Protein AF-A0A1A8QC01-F1 (afdb_monomer)

Structure (mmCIF, N/CA/C/O backbone):
data_AF-A0A1A8QC01-F1
#
_entry.id   AF-A0A1A8QC01-F1
#
loop_
_atom_site.group_PDB
_atom_site.id
_atom_site.type_symbol
_atom_site.label_atom_id
_atom_site.label_alt_id
_atom_site.label_comp_id
_atom_site.label_asym_id
_atom_site.label_entity_id
_atom_site.label_seq_id
_atom_site.pdbx_PDB_ins_code
_atom_site.Cartn_x
_atom_site.Cartn_y
_atom_site.Cartn_z
_atom_site.occupancy
_atom_site.B_iso_or_equiv
_atom_site.auth_seq_id
_atom_site.auth_comp_id
_atom_site.auth_asym_id
_atom_site.auth_atom_id
_atom_site.pdbx_PDB_model_num
ATOM 1 N N . MET A 1 1 ? -15.550 -7.691 -22.180 1.00 50.41 1 MET A N 1
ATOM 2 C CA . MET A 1 1 ? -15.400 -8.231 -20.810 1.00 50.41 1 MET A CA 1
ATOM 3 C C . MET A 1 1 ? -16.775 -8.702 -20.367 1.00 50.41 1 MET A C 1
ATOM 5 O O . MET A 1 1 ? -17.706 -7.920 -20.499 1.00 50.41 1 MET A O 1
ATOM 9 N N . LYS A 1 2 ? -16.949 -9.965 -19.958 1.00 42.38 2 LYS A N 1
ATOM 10 C CA . LYS A 1 2 ? -18.218 -10.386 -19.339 1.00 42.38 2 LYS A CA 1
ATOM 11 C C . LYS A 1 2 ? -18.297 -9.739 -17.945 1.00 42.38 2 LYS A C 1
ATOM 13 O O . LYS A 1 2 ? -17.282 -9.674 -17.258 1.00 42.38 2 LYS A O 1
ATOM 18 N N . ASN A 1 3 ? -19.469 -9.199 -17.619 1.00 50.97 3 ASN A N 1
ATOM 19 C CA . ASN A 1 3 ? -19.889 -8.525 -16.383 1.00 50.97 3 ASN A CA 1
ATOM 20 C C . ASN A 1 3 ? -18.970 -8.737 -15.161 1.00 50.97 3 ASN A C 1
ATOM 22 O O . ASN A 1 3 ? -19.016 -9.790 -14.537 1.00 50.97 3 ASN A O 1
ATOM 26 N N . GLY A 1 4 ? -18.173 -7.721 -14.807 1.00 65.19 4 GLY A N 1
ATOM 27 C CA . GLY A 1 4 ? -17.413 -7.682 -13.548 1.00 65.19 4 GLY A CA 1
ATOM 28 C C . GLY A 1 4 ? -15.990 -8.254 -13.572 1.00 65.19 4 GLY A C 1
ATOM 29 O O . GLY A 1 4 ? -15.314 -8.170 -12.554 1.00 65.19 4 GLY A O 1
ATOM 30 N N . GLY A 1 5 ? -15.508 -8.795 -14.696 1.00 67.12 5 GLY A N 1
ATOM 31 C CA . GLY A 1 5 ? -14.135 -9.315 -14.781 1.00 67.12 5 GLY A CA 1
ATOM 32 C C . GLY A 1 5 ? -13.069 -8.224 -14.624 1.00 67.12 5 GLY A C 1
ATOM 33 O O . GLY A 1 5 ? -13.161 -7.169 -15.262 1.00 67.12 5 GLY A O 1
ATOM 34 N N . LEU A 1 6 ? -12.049 -8.484 -13.806 1.00 84.25 6 LEU A N 1
ATOM 35 C CA . LEU A 1 6 ? -10.915 -7.585 -13.614 1.00 84.25 6 LEU A CA 1
ATOM 36 C C . LEU A 1 6 ? -9.950 -7.710 -14.798 1.00 84.25 6 LEU A C 1
ATOM 38 O O . LEU A 1 6 ? -9.826 -8.759 -15.428 1.00 84.25 6 LEU A O 1
ATOM 42 N N . ILE A 1 7 ? -9.214 -6.637 -15.099 1.00 85.38 7 ILE A N 1
ATOM 43 C CA . ILE A 1 7 ? -8.189 -6.663 -16.159 1.00 85.38 7 ILE A CA 1
ATOM 44 C C . ILE A 1 7 ? -7.138 -7.747 -15.864 1.00 85.38 7 ILE A C 1
ATOM 46 O O . ILE A 1 7 ? -6.661 -8.408 -16.783 1.00 85.38 7 ILE A O 1
ATOM 50 N N . HIS A 1 8 ? -6.832 -7.974 -14.585 1.00 86.00 8 HIS A N 1
ATOM 51 C CA . HIS A 1 8 ? -5.888 -8.997 -14.139 1.00 86.00 8 HIS A CA 1
ATOM 52 C C . HIS A 1 8 ? -6.304 -10.422 -14.530 1.00 86.00 8 HIS A C 1
ATOM 54 O O . HIS A 1 8 ? -5.436 -11.199 -14.915 1.00 86.00 8 HIS A O 1
ATOM 60 N N . ASP A 1 9 ? -7.603 -10.736 -14.542 1.00 89.62 9 ASP A N 1
ATOM 61 C CA . ASP A 1 9 ? -8.096 -12.064 -14.942 1.00 89.62 9 ASP A CA 1
ATOM 62 C C . ASP A 1 9 ? -7.793 -12.336 -16.419 1.00 89.62 9 ASP A C 1
ATOM 64 O O . ASP A 1 9 ? -7.431 -13.443 -16.811 1.00 89.62 9 ASP A O 1
ATOM 68 N N . LYS A 1 10 ? -7.874 -11.292 -17.253 1.00 88.19 10 LYS A N 1
ATOM 69 C CA . LYS A 1 10 ? -7.514 -11.386 -18.671 1.00 88.19 10 LYS A CA 1
ATOM 70 C C . LYS A 1 10 ? -6.013 -11.494 -18.895 1.00 88.19 10 LYS A C 1
ATOM 72 O O . LYS A 1 10 ? -5.596 -12.234 -19.780 1.00 88.19 10 LYS A O 1
ATOM 77 N N . LEU A 1 11 ? -5.206 -10.805 -18.090 1.00 89.12 11 LEU A N 1
ATOM 78 C CA . LEU A 1 11 ? -3.750 -10.965 -18.130 1.00 89.12 11 LEU A CA 1
ATOM 79 C C . LEU A 1 11 ? -3.326 -12.388 -17.743 1.00 89.12 11 LEU A C 1
ATOM 81 O O . LEU A 1 11 ? -2.362 -12.898 -18.314 1.00 89.12 11 LEU A O 1
ATOM 85 N N . LEU A 1 12 ? -4.045 -13.021 -16.811 1.00 90.44 12 LEU A N 1
ATOM 86 C CA . LEU A 1 12 ? -3.825 -14.414 -16.431 1.00 90.44 12 LEU A CA 1
ATOM 87 C C . LEU A 1 12 ? -4.192 -15.370 -17.572 1.00 90.44 12 LEU A C 1
ATOM 89 O O . LEU A 1 12 ? -3.347 -16.151 -17.994 1.00 90.44 12 LEU A O 1
ATOM 93 N N . GLU A 1 13 ? -5.394 -15.242 -18.140 1.00 91.25 13 GLU A N 1
ATOM 94 C CA . GLU A 1 13 ? -5.839 -16.053 -19.288 1.00 91.25 13 GLU A CA 1
ATOM 95 C C . GLU A 1 13 ? -4.849 -15.970 -20.466 1.00 91.25 13 GLU A C 1
ATOM 97 O O . GLU A 1 13 ? -4.534 -16.969 -21.116 1.00 91.25 13 GLU A O 1
ATOM 102 N N . TRP A 1 14 ? -4.302 -14.781 -20.733 1.00 91.69 14 TRP A N 1
ATOM 103 C CA . TRP A 1 14 ? -3.287 -14.594 -21.770 1.00 91.69 14 TRP A CA 1
ATOM 104 C C . TRP A 1 14 ? -1.923 -15.171 -21.402 1.00 91.69 14 TRP A C 1
ATOM 106 O O . TRP A 1 14 ? -1.259 -15.711 -22.283 1.00 91.69 14 TRP A O 1
ATOM 116 N N . ALA A 1 15 ? -1.516 -15.112 -20.134 1.00 92.19 15 ALA A N 1
ATOM 117 C CA . ALA A 1 15 ? -0.294 -15.773 -19.683 1.00 92.19 15 ALA A CA 1
ATOM 118 C C . ALA A 1 15 ? -0.387 -17.301 -19.846 1.00 92.19 15 ALA A C 1
ATOM 120 O O . ALA A 1 15 ? 0.575 -17.934 -20.273 1.00 92.19 15 ALA A O 1
ATOM 121 N N . GLU A 1 16 ? -1.553 -17.885 -19.564 1.00 92.19 16 GLU A N 1
ATOM 122 C CA . GLU A 1 16 ? -1.808 -19.319 -19.746 1.00 92.19 16 GLU A CA 1
ATOM 123 C C . GLU A 1 16 ? -1.859 -19.713 -21.230 1.00 92.19 16 GLU A C 1
ATOM 125 O O . GLU A 1 16 ? -1.343 -20.761 -21.612 1.00 92.19 16 GLU A O 1
ATOM 130 N N . THR A 1 17 ? -2.438 -18.861 -22.082 1.00 93.75 17 THR A N 1
ATOM 131 C CA . THR A 1 17 ? -2.622 -19.158 -23.513 1.00 93.75 17 THR A CA 1
ATOM 132 C C . THR A 1 17 ? -1.353 -18.938 -24.341 1.00 93.75 17 THR A C 1
ATOM 134 O O . THR A 1 17 ? -1.026 -19.749 -25.206 1.00 93.75 17 THR A O 1
ATOM 137 N N . TYR A 1 18 ? -0.650 -17.824 -24.120 1.00 92.19 18 TYR A N 1
ATOM 138 C CA . TYR A 1 18 ? 0.490 -17.396 -24.944 1.00 92.19 18 TYR A CA 1
ATOM 139 C C . TYR A 1 18 ? 1.849 -17.707 -24.308 1.00 92.19 18 TYR A C 1
ATOM 141 O O . TYR A 1 18 ? 2.882 -17.555 -24.961 1.00 92.19 18 TYR A O 1
ATOM 149 N N . GLY A 1 19 ? 1.853 -18.168 -23.057 1.00 91.38 19 GLY A N 1
ATOM 150 C CA . GLY A 1 19 ? 3.053 -18.552 -22.332 1.00 91.38 19 GLY A CA 1
ATOM 151 C C . GLY A 1 19 ? 3.679 -17.417 -21.510 1.00 91.38 19 GLY A C 1
ATOM 152 O O . GLY A 1 19 ? 3.095 -16.344 -21.337 1.00 91.38 19 GLY A O 1
ATOM 153 N N . PRO A 1 20 ? 4.891 -17.651 -20.973 1.00 90.44 20 PRO A N 1
ATOM 154 C CA . PRO A 1 20 ? 5.467 -16.835 -19.904 1.00 90.44 20 PRO A CA 1
ATOM 155 C C . PRO A 1 20 ? 5.905 -15.430 -20.328 1.00 90.44 20 PRO A C 1
ATOM 157 O O . PRO A 1 20 ? 6.142 -14.574 -19.476 1.00 90.44 20 PRO A O 1
ATOM 160 N N . VAL A 1 21 ? 6.052 -15.188 -21.631 1.00 93.12 21 VAL A N 1
ATOM 161 C CA . VAL A 1 21 ? 6.381 -13.877 -22.186 1.00 93.12 21 VAL A CA 1
ATOM 162 C C . VAL A 1 21 ? 5.472 -13.632 -23.374 1.00 93.12 21 VAL A C 1
ATOM 164 O O . VAL A 1 21 ? 5.564 -14.327 -24.384 1.00 93.12 21 VAL A O 1
ATOM 167 N N . TYR A 1 22 ? 4.618 -12.621 -23.267 1.00 93.12 22 TYR A N 1
ATOM 168 C CA . TYR A 1 22 ? 3.717 -12.244 -24.346 1.00 93.12 22 TYR A CA 1
ATOM 169 C C . TYR A 1 22 ? 3.669 -10.733 -24.536 1.00 93.12 22 TYR A C 1
ATOM 171 O O . TYR A 1 22 ? 3.932 -9.935 -23.632 1.00 93.12 22 TYR A O 1
ATOM 179 N N . ARG A 1 23 ? 3.350 -10.337 -25.766 1.00 92.50 23 ARG A N 1
ATOM 180 C CA . ARG A 1 23 ? 3.284 -8.941 -26.185 1.00 92.50 23 ARG A CA 1
ATOM 181 C C . ARG A 1 23 ? 1.840 -8.464 -26.183 1.00 92.50 23 ARG A C 1
ATOM 183 O O . ARG A 1 23 ? 0.993 -9.055 -26.846 1.00 92.50 23 ARG A O 1
ATOM 190 N N . LEU A 1 24 ? 1.593 -7.336 -25.528 1.00 91.38 24 LEU A N 1
ATOM 191 C CA . LEU A 1 24 ? 0.339 -6.598 -25.601 1.00 91.38 24 LEU A CA 1
ATOM 192 C C . LEU A 1 24 ? 0.547 -5.289 -26.350 1.00 91.38 24 LEU A C 1
ATOM 194 O O . LEU A 1 24 ? 1.427 -4.500 -26.016 1.00 91.38 24 LEU A O 1
ATOM 198 N N . ASN A 1 25 ? -0.294 -5.036 -27.348 1.00 90.19 25 ASN A N 1
ATOM 199 C CA . ASN A 1 25 ? -0.355 -3.742 -28.013 1.00 90.19 25 ASN A CA 1
ATOM 200 C C . ASN A 1 25 ? -1.574 -2.996 -27.475 1.00 90.19 25 ASN A C 1
ATOM 202 O O . ASN A 1 25 ? -2.708 -3.434 -27.669 1.00 90.19 25 ASN A O 1
ATOM 206 N N . VAL A 1 26 ? -1.338 -1.881 -26.790 1.00 85.56 26 VAL A N 1
ATOM 207 C CA . VAL A 1 26 ? -2.392 -1.016 -26.258 1.00 85.56 26 VAL A CA 1
ATOM 208 C C . VAL A 1 26 ? -2.202 0.369 -26.863 1.00 85.56 26 VAL A C 1
ATOM 210 O O . VAL A 1 26 ? -1.272 1.090 -26.503 1.00 85.56 26 VAL A O 1
ATOM 213 N N . LEU A 1 27 ? -3.097 0.742 -27.782 1.00 84.44 27 LEU A N 1
ATOM 214 C CA . LEU A 1 27 ? -2.989 1.968 -28.583 1.00 84.44 27 LEU A CA 1
ATOM 215 C C . LEU A 1 27 ? -1.612 2.051 -29.273 1.00 84.44 27 LEU A C 1
ATOM 217 O O . LEU A 1 27 ? -1.240 1.138 -30.006 1.00 84.44 27 LEU A O 1
ATOM 221 N N . HIS A 1 28 ? -0.857 3.126 -29.043 1.00 87.81 28 HIS A N 1
ATOM 222 C CA . HIS A 1 28 ? 0.486 3.348 -29.583 1.00 87.81 28 HIS A CA 1
ATOM 223 C C . HIS A 1 28 ? 1.616 2.827 -28.684 1.00 87.81 28 HIS A C 1
ATOM 225 O O . HIS A 1 28 ? 2.783 3.096 -28.963 1.00 87.81 28 HIS A O 1
ATOM 231 N N . TYR A 1 29 ? 1.294 2.081 -27.623 1.00 85.75 29 TYR A N 1
ATOM 232 C CA . TYR A 1 29 ? 2.274 1.484 -26.718 1.00 85.75 29 TYR A CA 1
ATOM 233 C C . TYR A 1 29 ? 2.309 -0.035 -26.835 1.00 85.75 29 TYR A C 1
ATOM 235 O O . TYR A 1 29 ? 1.294 -0.706 -27.035 1.00 85.75 29 TYR A O 1
ATOM 243 N N . VAL A 1 30 ? 3.510 -0.574 -26.657 1.00 90.56 30 VAL A N 1
ATOM 244 C CA . VAL A 1 30 ? 3.768 -2.009 -26.611 1.00 90.56 30 VAL A CA 1
ATOM 245 C C . VAL A 1 30 ? 4.217 -2.361 -25.203 1.00 90.56 30 VAL A C 1
ATOM 247 O O . VAL A 1 30 ? 5.199 -1.813 -24.712 1.00 90.56 30 VAL A O 1
ATOM 250 N N . PHE A 1 31 ? 3.512 -3.295 -24.578 1.00 90.12 31 PHE A N 1
ATOM 251 C CA . PHE A 1 31 ? 3.852 -3.852 -23.279 1.00 90.12 31 PHE A CA 1
ATOM 252 C C . PHE A 1 31 ? 4.320 -5.292 -23.459 1.00 90.12 31 PHE A C 1
ATOM 254 O O . PHE A 1 31 ? 3.738 -6.058 -24.229 1.00 90.12 31 PHE A O 1
ATOM 261 N N . LEU A 1 32 ? 5.374 -5.662 -22.738 1.00 91.75 32 LEU A N 1
ATOM 262 C CA . LEU A 1 32 ? 5.796 -7.049 -22.598 1.00 91.75 32 LEU A CA 1
ATOM 263 C C . LEU A 1 32 ? 5.381 -7.521 -21.212 1.00 91.75 32 LEU A C 1
ATOM 265 O O . LEU A 1 32 ? 5.862 -7.010 -20.201 1.00 91.75 32 LEU A O 1
ATOM 269 N N . CYS A 1 33 ? 4.459 -8.472 -21.179 1.00 91.75 33 CYS A N 1
ATOM 270 C CA . CYS A 1 33 ? 4.031 -9.117 -19.953 1.00 91.75 33 CYS A CA 1
ATOM 271 C C . CYS A 1 33 ? 4.913 -10.338 -19.727 1.00 91.75 33 CYS A C 1
ATOM 273 O O . CYS A 1 33 ? 5.026 -11.198 -20.601 1.00 91.75 33 CYS A O 1
ATOM 275 N N . VAL A 1 34 ? 5.548 -10.382 -18.560 1.00 92.56 34 VAL A N 1
ATOM 276 C CA . VAL A 1 34 ? 6.503 -11.420 -18.181 1.00 92.56 34 VAL A CA 1
ATOM 277 C C . VAL A 1 34 ? 6.020 -12.061 -16.889 1.00 92.56 34 VAL A C 1
ATOM 279 O O . VAL A 1 34 ? 5.835 -11.367 -15.891 1.00 92.56 34 VAL A O 1
ATOM 282 N N . THR A 1 35 ? 5.817 -13.374 -16.913 1.00 92.19 35 THR A N 1
ATOM 283 C CA . THR A 1 35 ? 5.361 -14.168 -15.762 1.00 92.19 35 THR A CA 1
ATOM 284 C C . THR A 1 35 ? 6.367 -15.245 -15.345 1.00 92.19 35 THR A C 1
ATOM 286 O O . THR A 1 35 ? 6.095 -15.993 -14.407 1.00 92.19 35 THR A O 1
ATOM 289 N N . CYS A 1 36 ? 7.541 -15.330 -15.988 1.00 92.06 36 CYS A N 1
ATOM 290 C CA . CYS A 1 36 ? 8.586 -16.270 -15.579 1.00 92.06 36 CYS A CA 1
ATOM 291 C C . CYS A 1 36 ? 9.333 -15.801 -14.309 1.00 92.06 36 CYS A C 1
ATOM 293 O O . CYS A 1 36 ? 9.818 -14.663 -14.265 1.00 92.06 36 CYS A O 1
ATOM 295 N N . PRO A 1 37 ? 9.488 -16.674 -13.292 1.00 92.88 37 PRO A N 1
ATOM 296 C CA . PRO A 1 37 ? 10.163 -16.335 -12.037 1.00 92.88 37 PRO A CA 1
ATOM 297 C C . PRO A 1 37 ? 11.607 -15.853 -12.209 1.00 92.88 37 PRO A C 1
ATOM 299 O O . PRO A 1 37 ? 12.051 -14.962 -11.483 1.00 92.88 37 PRO A O 1
ATOM 302 N N . GLU A 1 38 ? 12.346 -16.414 -13.168 1.00 92.38 38 GLU A N 1
ATOM 303 C CA . GLU A 1 38 ? 13.746 -16.079 -13.431 1.00 92.38 38 GLU A CA 1
ATOM 304 C C . GLU A 1 38 ? 13.883 -14.624 -13.883 1.00 92.38 38 GLU A C 1
ATOM 306 O O . GLU A 1 38 ? 14.688 -13.875 -13.324 1.00 92.38 38 GLU A O 1
ATOM 311 N N . ALA A 1 39 ? 13.039 -14.195 -14.826 1.00 90.75 39 ALA A N 1
ATOM 312 C CA . ALA A 1 39 ? 13.035 -12.812 -15.289 1.00 90.75 39 ALA A CA 1
ATOM 313 C C . ALA A 1 39 ? 12.462 -11.866 -14.230 1.00 90.75 39 ALA A C 1
ATOM 315 O O . ALA A 1 39 ? 12.979 -10.766 -14.058 1.00 90.75 39 ALA A O 1
ATOM 316 N N . THR A 1 40 ? 11.436 -12.278 -13.471 1.00 92.56 40 THR A N 1
ATOM 317 C CA . THR A 1 40 ? 10.935 -11.481 -12.340 1.00 92.56 40 THR A CA 1
ATOM 318 C C . THR A 1 40 ? 12.047 -11.210 -11.326 1.00 92.56 40 THR A C 1
ATOM 320 O O . THR A 1 40 ? 12.215 -10.071 -10.888 1.00 92.56 40 THR A O 1
ATOM 323 N N . LYS A 1 41 ? 12.847 -12.227 -10.988 1.00 93.38 41 LYS A N 1
ATOM 324 C CA . LYS A 1 41 ? 13.998 -12.084 -10.093 1.00 93.38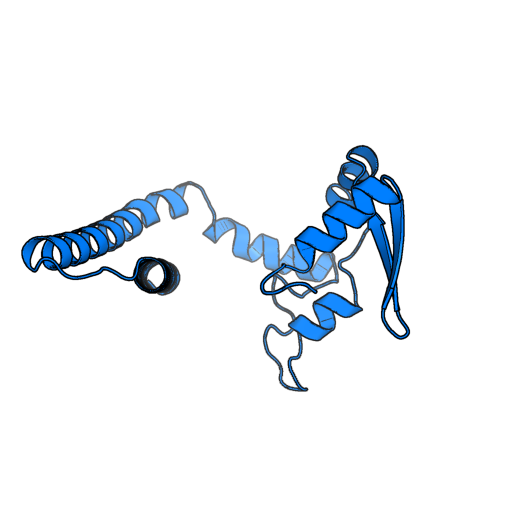 41 LYS A CA 1
ATOM 325 C C . LYS A 1 41 ? 15.047 -11.144 -10.680 1.00 93.38 41 LYS A C 1
ATOM 327 O O . LYS A 1 41 ? 15.510 -10.257 -9.971 1.00 93.38 41 LYS A O 1
ATOM 332 N N . GLU A 1 42 ? 15.423 -11.320 -11.943 1.00 92.81 42 GLU A N 1
ATOM 333 C CA . GLU A 1 42 ? 16.432 -10.476 -12.592 1.00 92.81 42 GLU A CA 1
ATOM 334 C C . GLU A 1 42 ? 16.002 -9.003 -12.652 1.00 92.81 42 GLU A C 1
ATOM 336 O O . GLU A 1 42 ? 16.782 -8.114 -12.302 1.00 92.81 42 GLU A O 1
ATOM 341 N N . ILE A 1 43 ? 14.747 -8.748 -13.030 1.00 91.69 43 ILE A N 1
ATOM 342 C CA . ILE A 1 43 ? 14.218 -7.397 -13.220 1.00 91.69 43 ILE A CA 1
ATOM 343 C C . ILE A 1 43 ? 13.984 -6.695 -11.878 1.00 91.69 43 ILE A C 1
ATOM 345 O O . ILE A 1 43 ? 14.405 -5.553 -11.714 1.00 91.69 43 ILE A O 1
ATOM 349 N N . LEU A 1 44 ? 13.337 -7.351 -10.906 1.00 92.12 44 LEU A N 1
ATOM 350 C CA . LEU A 1 44 ? 12.947 -6.703 -9.646 1.00 92.12 44 LEU A CA 1
ATOM 351 C C . LEU A 1 44 ? 14.084 -6.604 -8.622 1.00 92.12 44 LEU A C 1
ATOM 353 O O . LEU A 1 44 ? 14.074 -5.693 -7.797 1.00 92.12 44 LEU A O 1
ATOM 357 N N . MET A 1 45 ? 15.061 -7.518 -8.652 1.00 91.62 45 MET A N 1
ATOM 358 C CA . MET A 1 45 ? 16.187 -7.494 -7.705 1.00 91.62 45 MET A CA 1
ATOM 359 C C . MET A 1 45 ? 17.343 -6.605 -8.172 1.00 91.62 45 MET A C 1
ATOM 361 O O . MET A 1 45 ? 18.264 -6.341 -7.398 1.00 91.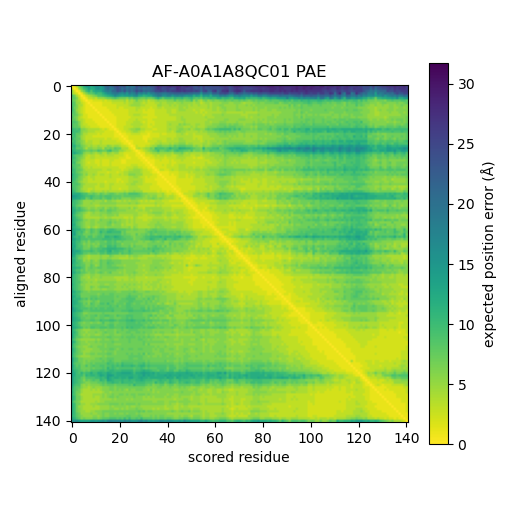62 45 MET A O 1
ATOM 365 N N . SER A 1 46 ? 17.328 -6.151 -9.428 1.00 88.56 46 SER A N 1
ATOM 366 C CA . SER A 1 46 ? 18.369 -5.291 -9.981 1.00 88.56 46 SER A CA 1
ATOM 367 C C . SER A 1 46 ? 17.942 -3.826 -9.988 1.00 88.56 46 SER A C 1
ATOM 369 O O . SER A 1 46 ? 16.876 -3.477 -10.481 1.00 88.56 46 SER A O 1
ATOM 371 N N . SER A 1 47 ? 18.822 -2.927 -9.540 1.00 83.19 47 SER A N 1
ATOM 372 C CA . SER A 1 47 ? 18.618 -1.474 -9.665 1.00 83.19 47 SER A CA 1
ATOM 373 C C . SER A 1 47 ? 18.792 -0.949 -11.096 1.00 83.19 47 SER A C 1
ATOM 375 O O . SER A 1 47 ? 18.567 0.234 -11.345 1.00 83.19 47 SER A O 1
ATOM 377 N N . LYS A 1 48 ? 19.198 -1.813 -12.038 1.00 87.88 48 LYS A N 1
ATOM 378 C CA . LYS A 1 48 ? 19.428 -1.460 -13.446 1.00 87.88 48 LYS A CA 1
ATOM 379 C C . LYS A 1 48 ? 18.144 -1.098 -14.187 1.00 87.88 48 LYS A C 1
ATOM 381 O O . LYS A 1 48 ? 18.206 -0.318 -15.133 1.00 87.88 48 LYS A O 1
ATOM 386 N N . TYR A 1 49 ? 17.008 -1.663 -13.782 1.00 88.62 49 TYR A N 1
ATOM 387 C CA . TYR A 1 49 ? 15.731 -1.469 -14.461 1.00 88.62 49 TYR A CA 1
ATOM 388 C C . TYR A 1 49 ? 14.916 -0.391 -13.738 1.00 88.62 49 TYR A C 1
ATOM 390 O O . TYR A 1 49 ? 14.416 -0.631 -12.636 1.00 88.62 49 TYR A O 1
ATOM 398 N N . PRO A 1 50 ? 14.786 0.819 -14.312 1.00 88.81 50 PRO A N 1
ATOM 399 C CA . PRO A 1 50 ? 13.975 1.859 -13.709 1.00 88.81 50 PRO A CA 1
ATOM 400 C C . PRO A 1 50 ? 12.488 1.544 -13.867 1.00 88.81 50 PRO A C 1
ATOM 402 O O . PRO A 1 50 ? 12.058 0.781 -14.732 1.00 88.81 50 PRO A O 1
ATOM 405 N N . LYS A 1 51 ? 11.686 2.224 -13.054 1.00 89.88 51 LYS A N 1
ATOM 406 C CA . LYS A 1 51 ? 10.231 2.251 -13.195 1.00 89.88 51 LYS A CA 1
ATOM 407 C C . LYS A 1 51 ? 9.820 2.760 -14.579 1.00 89.88 51 LYS A C 1
ATOM 409 O O . LYS A 1 51 ? 10.441 3.684 -15.120 1.00 89.88 51 LYS A O 1
ATOM 414 N N . ASP A 1 52 ? 8.751 2.182 -15.116 1.00 88.56 52 ASP A N 1
ATOM 415 C CA . ASP A 1 52 ? 8.209 2.551 -16.423 1.00 88.56 52 ASP A CA 1
ATOM 416 C C . ASP A 1 52 ? 7.795 4.031 -16.485 1.00 88.56 52 ASP A C 1
ATOM 418 O O . ASP A 1 52 ? 7.296 4.603 -15.517 1.00 88.56 52 ASP A O 1
ATOM 422 N N . GLU A 1 53 ? 8.013 4.670 -17.629 1.00 86.31 53 GLU A N 1
ATOM 423 C CA . GLU A 1 53 ? 7.669 6.080 -17.810 1.00 86.31 53 GLU A CA 1
ATOM 424 C C . GLU A 1 53 ? 6.170 6.298 -17.912 1.00 86.31 53 GLU A C 1
ATOM 426 O O . GLU A 1 53 ? 5.608 7.179 -17.265 1.00 86.31 53 GLU A O 1
ATOM 431 N N . PHE A 1 54 ? 5.515 5.487 -18.731 1.00 85.88 54 PHE A N 1
ATOM 432 C CA . PHE A 1 54 ? 4.127 5.687 -19.092 1.00 85.88 54 PHE A CA 1
ATOM 433 C C . PHE A 1 54 ? 3.205 5.532 -17.880 1.00 85.88 54 PHE A C 1
ATOM 435 O O . PHE A 1 54 ? 2.316 6.360 -17.663 1.00 85.88 54 PHE A O 1
ATOM 442 N N . VAL A 1 55 ? 3.438 4.504 -17.063 1.00 85.88 55 VAL A N 1
ATOM 443 C CA . VAL A 1 55 ? 2.650 4.241 -15.855 1.00 85.88 55 VAL A CA 1
ATOM 444 C C . VAL A 1 55 ? 2.899 5.314 -14.796 1.00 85.88 55 VAL A C 1
ATOM 446 O O . VAL A 1 55 ? 1.950 5.887 -14.258 1.00 85.88 55 VAL A O 1
ATOM 449 N N . TYR A 1 56 ? 4.160 5.631 -14.501 1.00 87.81 56 TYR A N 1
ATOM 450 C CA . TYR A 1 56 ? 4.480 6.513 -13.378 1.00 87.81 56 TYR A CA 1
ATOM 451 C C . TYR A 1 56 ? 4.291 8.001 -13.688 1.00 87.81 56 TYR A C 1
ATOM 453 O O . TYR A 1 56 ? 3.946 8.746 -12.772 1.00 87.81 56 TYR A O 1
ATOM 461 N N . THR A 1 57 ? 4.385 8.433 -14.951 1.00 86.12 57 THR A N 1
ATOM 462 C CA . THR A 1 57 ? 4.000 9.799 -15.347 1.00 86.12 57 THR A CA 1
ATOM 463 C C . THR A 1 57 ? 2.501 10.032 -15.142 1.00 86.12 57 THR A C 1
ATOM 465 O O . THR A 1 57 ? 2.109 11.074 -14.622 1.00 86.12 57 THR A O 1
ATOM 468 N N . ARG A 1 58 ? 1.647 9.042 -15.445 1.00 86.31 58 ARG A N 1
ATOM 469 C CA . ARG A 1 58 ? 0.195 9.126 -15.182 1.00 86.31 58 ARG A CA 1
ATOM 470 C C . ARG A 1 58 ? -0.145 9.170 -13.691 1.00 86.31 58 ARG A C 1
ATOM 472 O O . ARG A 1 58 ? -1.147 9.764 -13.309 1.00 86.31 58 ARG A O 1
ATOM 479 N N . LEU A 1 59 ? 0.672 8.538 -12.848 1.00 86.75 59 LEU A N 1
ATOM 480 C CA . LEU A 1 59 ? 0.536 8.638 -11.392 1.00 86.75 59 LEU A CA 1
ATOM 481 C C . LEU A 1 59 ? 1.055 9.987 -10.871 1.00 86.75 59 LEU A C 1
ATOM 483 O O . LEU A 1 59 ? 0.500 10.555 -9.932 1.00 86.75 59 LEU A O 1
ATOM 487 N N . GLN A 1 60 ? 2.112 10.524 -11.477 1.00 87.81 60 GLN A N 1
ATOM 488 C CA . GLN A 1 60 ? 2.680 11.817 -11.109 1.00 87.81 60 GLN A CA 1
ATOM 489 C C . GLN A 1 60 ? 1.691 12.965 -11.358 1.00 87.81 60 GLN A C 1
ATOM 491 O O . GLN A 1 60 ? 1.508 13.814 -10.473 1.00 87.81 60 GLN A O 1
ATOM 496 N N . THR A 1 61 ? 1.061 12.985 -12.535 1.00 87.69 61 THR A N 1
ATOM 497 C CA . THR A 1 61 ? 0.058 13.978 -12.928 1.00 87.69 61 THR A CA 1
ATOM 498 C C . THR A 1 61 ? -1.236 13.311 -13.383 1.00 87.69 61 THR A C 1
ATOM 500 O O . THR A 1 61 ? -1.279 12.590 -14.378 1.00 87.69 61 THR A O 1
ATOM 503 N N . LEU A 1 62 ? -2.327 13.610 -12.679 1.00 87.00 62 LEU A N 1
ATOM 504 C CA . LEU A 1 62 ? -3.664 13.164 -13.050 1.00 87.00 62 LEU A CA 1
ATOM 505 C C . LEU A 1 62 ? -4.400 14.334 -13.713 1.00 87.00 62 LEU A C 1
ATOM 507 O O . LEU A 1 62 ? -4.544 15.395 -13.111 1.00 87.00 62 LEU A O 1
ATOM 511 N N . PHE A 1 63 ? -4.830 14.165 -14.966 1.00 85.81 63 PHE A N 1
ATOM 512 C CA . PHE A 1 63 ? -5.532 15.202 -15.747 1.00 85.81 63 PHE A CA 1
ATOM 513 C C . PHE A 1 63 ? -4.804 16.563 -15.795 1.00 85.81 63 PHE A C 1
ATOM 515 O O . PHE A 1 63 ? -5.423 17.621 -15.728 1.00 85.81 63 PHE A O 1
ATOM 522 N N . GLY A 1 64 ? -3.470 16.539 -15.884 1.00 83.62 64 GLY A N 1
ATOM 523 C CA . GLY A 1 64 ? -2.640 17.750 -15.924 1.00 83.62 64 GLY A CA 1
ATOM 524 C C . GLY A 1 64 ? -2.409 18.417 -14.564 1.00 83.62 64 GLY A C 1
ATOM 525 O O . GLY A 1 64 ? -1.625 19.358 -14.483 1.00 83.62 64 GLY A O 1
ATOM 526 N N . GLN A 1 65 ? -3.023 17.913 -13.491 1.00 88.31 65 GLN A N 1
ATOM 527 C CA . GLN A 1 65 ? -2.792 18.371 -12.124 1.00 88.31 65 GLN A CA 1
ATOM 528 C C . GLN A 1 65 ? -1.796 17.461 -11.409 1.00 88.31 65 GLN A C 1
ATOM 530 O O . GLN A 1 65 ? -1.791 16.240 -11.585 1.00 88.31 65 GLN A O 1
ATOM 535 N N . ARG A 1 66 ? -0.929 18.055 -10.588 1.00 89.50 66 ARG A N 1
ATOM 536 C CA . ARG A 1 66 ? 0.050 17.307 -9.796 1.00 89.50 66 ARG A CA 1
ATOM 537 C C . ARG A 1 66 ? -0.670 16.539 -8.686 1.00 89.50 66 ARG A C 1
ATOM 539 O O . ARG A 1 66 ? -1.247 17.161 -7.802 1.00 89.50 66 ARG A O 1
ATOM 546 N N . LEU A 1 67 ? -0.572 15.209 -8.718 1.00 89.62 67 LEU A N 1
ATOM 547 C CA . LEU A 1 67 ? -1.098 14.328 -7.673 1.00 89.62 67 LEU A CA 1
ATOM 548 C C . LEU A 1 67 ? 0.044 13.880 -6.752 1.00 89.62 67 LEU A C 1
ATOM 550 O O . LEU A 1 67 ? 0.333 14.534 -5.754 1.00 89.62 67 LEU A O 1
ATOM 554 N N . PHE A 1 68 ? 0.767 12.820 -7.125 1.00 87.44 68 PHE A N 1
ATOM 555 C CA . PHE A 1 68 ? 1.892 12.312 -6.334 1.00 87.44 68 PHE A CA 1
ATOM 556 C C . PHE A 1 68 ? 3.210 13.062 -6.593 1.00 87.44 68 PHE A C 1
ATOM 558 O O . PHE A 1 68 ? 4.127 12.998 -5.774 1.00 87.44 68 PHE A O 1
ATOM 565 N N . GLY A 1 69 ? 3.327 13.805 -7.703 1.00 89.56 69 GLY A N 1
ATOM 566 C CA . GLY A 1 69 ? 4.545 14.561 -8.024 1.00 89.56 69 GLY A CA 1
ATOM 567 C C . GLY A 1 69 ? 5.799 13.678 -8.067 1.00 89.56 69 GLY A C 1
ATOM 568 O O . GLY A 1 69 ? 5.721 12.521 -8.463 1.00 89.56 69 GLY A O 1
ATOM 569 N N . ASN A 1 70 ? 6.942 14.203 -7.617 1.00 86.75 70 ASN A N 1
ATOM 570 C CA . ASN A 1 70 ? 8.186 13.436 -7.438 1.00 86.75 70 ASN A CA 1
ATOM 571 C C . ASN A 1 70 ? 8.269 12.840 -6.020 1.00 86.75 70 ASN A C 1
ATOM 573 O O . ASN A 1 70 ? 9.161 13.178 -5.239 1.00 86.75 70 ASN A O 1
ATOM 577 N N . GLY A 1 71 ? 7.284 12.017 -5.658 1.00 87.81 71 GLY A N 1
ATOM 578 C CA . GLY A 1 71 ? 7.236 11.320 -4.374 1.00 87.81 71 GLY A CA 1
ATOM 579 C C . GLY A 1 71 ? 8.014 10.003 -4.382 1.00 87.81 71 GLY A C 1
ATOM 580 O O . GLY A 1 71 ? 8.530 9.565 -5.413 1.00 87.81 71 GLY A O 1
ATOM 581 N N . LEU A 1 72 ? 8.035 9.316 -3.238 1.00 90.31 72 LEU A N 1
ATOM 582 C CA . LEU A 1 72 ? 8.757 8.047 -3.075 1.00 90.31 72 LEU A CA 1
ATOM 583 C C . LEU A 1 72 ? 8.253 6.944 -4.030 1.00 90.31 72 LEU A C 1
ATOM 585 O O . LEU A 1 72 ? 9.020 6.089 -4.478 1.00 90.31 72 LEU A O 1
ATOM 589 N N . VAL A 1 73 ? 6.960 6.963 -4.369 1.00 89.94 73 VAL A N 1
ATOM 590 C CA . VAL A 1 73 ? 6.345 5.984 -5.279 1.00 89.94 73 VAL A CA 1
ATOM 591 C C . VAL A 1 73 ? 6.632 6.321 -6.740 1.00 89.94 73 VAL A C 1
ATOM 593 O O . VAL A 1 73 ? 6.949 5.420 -7.512 1.00 89.94 73 VAL A O 1
ATOM 596 N N . THR A 1 74 ? 6.567 7.595 -7.117 1.00 89.69 74 THR A N 1
ATOM 597 C CA . THR A 1 74 ? 6.589 8.057 -8.514 1.00 89.69 74 THR A CA 1
ATOM 598 C C . THR A 1 74 ? 7.962 8.457 -9.038 1.00 89.69 74 THR A C 1
ATOM 600 O O . THR A 1 74 ? 8.155 8.499 -10.250 1.00 89.69 74 THR A O 1
ATOM 603 N N . THR A 1 75 ? 8.939 8.692 -8.161 1.00 90.69 75 THR A N 1
ATOM 604 C CA . THR A 1 75 ? 10.316 8.991 -8.574 1.00 90.69 75 THR A CA 1
ATOM 605 C C . THR A 1 75 ? 10.938 7.793 -9.299 1.00 90.69 75 THR A C 1
ATOM 607 O O . THR A 1 75 ? 10.995 6.686 -8.755 1.00 90.69 75 THR A O 1
ATOM 610 N N . ARG A 1 76 ? 11.404 8.031 -10.533 1.00 89.06 76 ARG A N 1
ATOM 611 C CA . ARG A 1 76 ? 12.052 7.033 -11.405 1.00 89.06 76 ARG A CA 1
ATOM 612 C C . ARG A 1 76 ? 13.577 7.027 -11.290 1.00 89.06 76 ARG A C 1
ATOM 614 O O . ARG A 1 76 ? 14.191 5.978 -11.452 1.00 89.06 76 ARG A O 1
ATOM 621 N N . ASP A 1 77 ? 14.176 8.186 -11.016 1.00 89.38 77 ASP A N 1
ATOM 622 C CA . ASP A 1 77 ? 15.621 8.322 -10.823 1.00 89.38 77 ASP A CA 1
ATOM 623 C C . ASP A 1 77 ? 16.039 7.603 -9.535 1.00 89.38 77 ASP A C 1
ATOM 625 O O . ASP A 1 77 ? 15.601 7.959 -8.436 1.00 89.38 77 ASP A O 1
ATOM 629 N N . HIS A 1 78 ? 16.905 6.599 -9.681 1.00 88.31 78 HIS A N 1
ATOM 630 C CA . HIS A 1 78 ? 17.386 5.787 -8.572 1.00 88.31 78 HIS A CA 1
ATOM 631 C C . HIS A 1 78 ? 18.078 6.624 -7.491 1.00 88.31 78 HIS A C 1
ATOM 633 O O . HIS A 1 78 ? 17.859 6.384 -6.309 1.00 88.31 78 HIS A O 1
ATOM 639 N N . ASN A 1 79 ? 18.861 7.641 -7.859 1.00 90.06 79 ASN A N 1
ATOM 640 C CA . ASN A 1 79 ? 19.588 8.461 -6.892 1.00 90.06 79 ASN A CA 1
ATOM 641 C C . ASN A 1 79 ? 18.640 9.347 -6.080 1.00 90.06 79 ASN A C 1
ATOM 643 O O . ASN A 1 79 ? 18.813 9.506 -4.870 1.00 90.06 79 ASN A O 1
ATOM 647 N N . GLN A 1 80 ? 17.633 9.927 -6.736 1.00 90.62 80 GLN A N 1
ATOM 648 C CA . GLN A 1 80 ? 16.613 10.729 -6.057 1.00 90.62 80 GLN A CA 1
ATOM 649 C C . GLN A 1 80 ? 15.742 9.855 -5.157 1.00 90.62 80 GLN A C 1
ATOM 651 O O . GLN A 1 80 ? 15.545 10.185 -3.986 1.00 90.62 80 GLN A O 1
ATOM 656 N N . TRP A 1 81 ? 15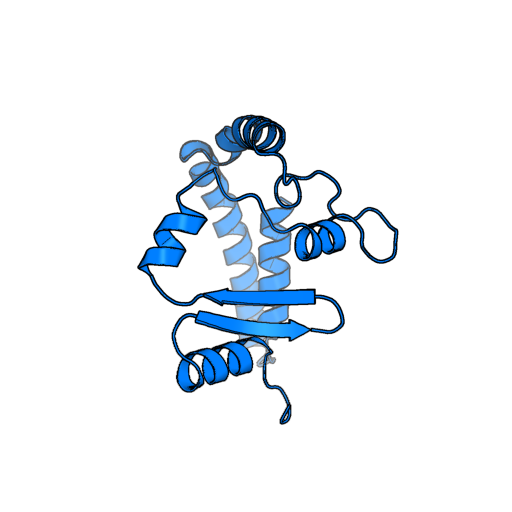.291 8.710 -5.673 1.00 93.00 81 TRP A N 1
ATOM 657 C CA . TRP A 1 81 ? 14.522 7.735 -4.909 1.00 93.00 81 TRP A CA 1
ATOM 658 C C . TRP A 1 81 ? 15.310 7.223 -3.699 1.00 93.00 81 TRP A C 1
ATOM 660 O O . TRP A 1 81 ? 14.781 7.219 -2.592 1.00 93.00 81 TRP A O 1
ATOM 670 N N . TYR A 1 82 ? 16.586 6.871 -3.872 1.00 91.31 82 TYR A N 1
ATOM 671 C CA . TYR A 1 82 ? 17.443 6.358 -2.803 1.00 91.31 82 TYR A CA 1
ATOM 672 C C . TYR A 1 82 ? 17.650 7.389 -1.689 1.00 91.31 82 TYR A C 1
ATOM 674 O O . TYR A 1 82 ? 17.552 7.054 -0.509 1.00 91.31 82 TYR A O 1
ATOM 682 N N . LYS A 1 83 ? 17.861 8.666 -2.041 1.00 93.44 83 LYS A N 1
ATOM 683 C CA . LYS A 1 83 ? 17.939 9.758 -1.055 1.00 93.44 83 LYS A CA 1
ATOM 684 C C . LYS A 1 83 ? 16.645 9.885 -0.251 1.00 93.44 83 LYS A C 1
ATOM 686 O O . LYS A 1 83 ? 16.707 9.947 0.973 1.00 93.44 83 LYS A O 1
ATOM 691 N N . GLN A 1 84 ? 15.489 9.895 -0.921 1.00 92.56 84 GLN A N 1
ATOM 692 C CA . GLN A 1 84 ? 14.184 9.963 -0.253 1.00 92.56 84 GLN A CA 1
ATOM 693 C C . GLN A 1 84 ? 13.939 8.732 0.629 1.00 92.56 84 GLN A C 1
ATOM 695 O O . GLN A 1 84 ? 13.502 8.864 1.770 1.00 92.56 84 GLN A O 1
ATOM 700 N N . ARG A 1 85 ? 14.266 7.536 0.126 1.00 93.00 85 ARG A N 1
ATOM 701 C CA . ARG A 1 85 ? 14.083 6.271 0.837 1.00 93.00 85 ARG A CA 1
ATOM 702 C C . ARG A 1 85 ? 14.906 6.232 2.118 1.00 93.00 85 ARG A C 1
ATOM 704 O O . ARG A 1 85 ? 14.341 5.981 3.173 1.00 93.00 85 ARG A O 1
ATOM 711 N N . ARG A 1 86 ? 16.186 6.605 2.046 1.00 93.69 86 ARG A N 1
ATOM 712 C CA . ARG A 1 86 ? 17.088 6.622 3.204 1.00 93.69 86 ARG A CA 1
ATOM 713 C C . ARG A 1 86 ? 16.630 7.574 4.312 1.00 93.69 86 ARG A C 1
ATOM 715 O O . ARG A 1 86 ? 16.876 7.306 5.481 1.00 93.69 86 ARG A O 1
ATOM 722 N N . ILE A 1 87 ? 15.985 8.687 3.955 1.00 93.06 87 ILE A N 1
ATOM 723 C CA . ILE A 1 87 ? 15.411 9.632 4.928 1.00 93.06 87 ILE A CA 1
ATOM 724 C C . ILE A 1 87 ? 14.159 9.040 5.593 1.00 93.06 87 ILE A C 1
ATOM 726 O O . ILE A 1 87 ? 13.936 9.270 6.777 1.00 93.06 87 ILE A O 1
ATOM 730 N N . MET A 1 88 ? 13.361 8.270 4.849 1.00 91.81 88 MET A N 1
ATOM 731 C CA . MET A 1 88 ? 12.123 7.657 5.341 1.00 91.81 88 MET A CA 1
ATOM 732 C C . MET A 1 88 ? 12.343 6.353 6.116 1.00 91.81 88 MET A C 1
ATOM 734 O O . MET A 1 88 ? 11.552 6.046 7.002 1.00 91.81 88 MET A O 1
ATOM 738 N N . ASP A 1 89 ? 13.390 5.583 5.811 1.00 91.19 89 ASP A N 1
ATOM 739 C CA . ASP A 1 89 ? 13.647 4.266 6.414 1.00 91.19 89 ASP A CA 1
ATOM 740 C C . ASP A 1 89 ? 13.619 4.253 7.962 1.00 91.19 89 ASP A C 1
ATOM 742 O O . ASP A 1 89 ? 13.032 3.325 8.525 1.00 91.19 89 ASP A O 1
ATOM 746 N N . PRO A 1 90 ? 14.147 5.262 8.692 1.00 92.12 90 PRO A N 1
ATOM 747 C CA . PRO A 1 90 ? 14.060 5.302 10.155 1.00 92.12 90 PRO A CA 1
ATOM 748 C C . PRO A 1 90 ? 12.625 5.314 10.705 1.00 92.12 90 PRO A C 1
ATOM 750 O O . PRO A 1 90 ? 12.372 4.732 11.765 1.00 92.12 90 PRO A O 1
ATOM 753 N N . ALA A 1 91 ? 11.677 5.911 9.971 1.00 90.50 91 ALA A N 1
ATOM 754 C CA . ALA A 1 91 ? 10.255 5.928 10.323 1.00 90.50 91 ALA A CA 1
ATOM 755 C C . ALA A 1 91 ? 9.578 4.554 10.151 1.00 90.50 91 ALA A C 1
ATOM 757 O O . ALA A 1 91 ? 8.430 4.378 10.534 1.00 90.50 91 ALA A O 1
ATOM 758 N N . PHE A 1 92 ? 10.287 3.560 9.613 1.00 91.25 92 PHE A N 1
ATOM 759 C CA 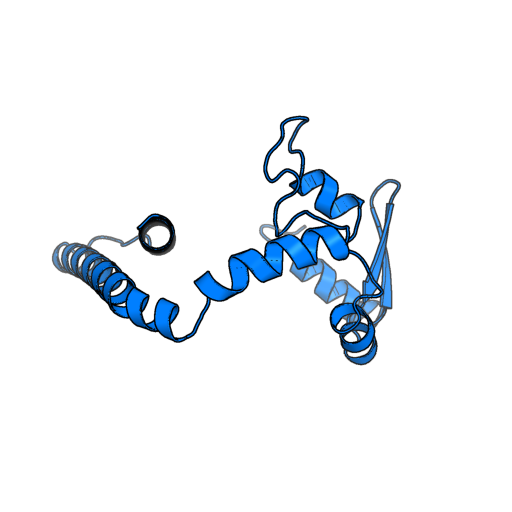. PHE A 1 92 ? 9.843 2.167 9.530 1.00 91.25 92 PHE A CA 1
ATOM 760 C C . PHE A 1 92 ? 10.763 1.225 10.322 1.00 91.25 92 PHE A C 1
ATOM 762 O O . PHE A 1 92 ? 10.803 0.020 10.074 1.00 91.25 92 PHE A O 1
ATOM 769 N N . SER A 1 93 ? 11.513 1.758 11.293 1.00 93.31 93 SER A N 1
ATOM 770 C CA . SER A 1 93 ? 12.325 0.944 12.198 1.00 93.31 93 SER A CA 1
ATOM 771 C C . SER A 1 93 ? 11.454 0.045 13.085 1.00 93.31 93 SER A C 1
ATOM 773 O O . SER A 1 93 ? 10.342 0.408 13.472 1.00 93.31 93 SER A O 1
A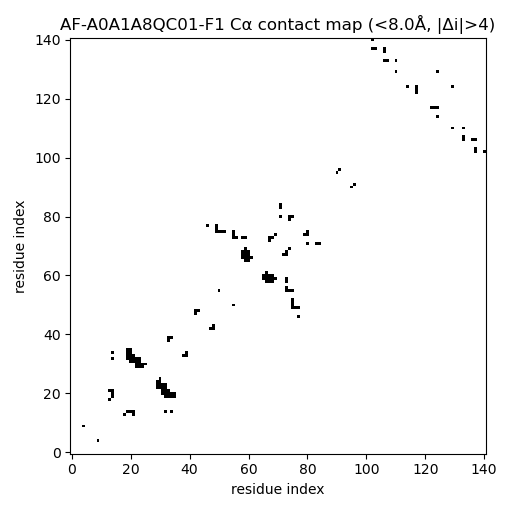TOM 775 N N . SER A 1 94 ? 11.973 -1.128 13.473 1.00 91.62 94 SER A N 1
ATOM 776 C CA . SER A 1 94 ? 11.224 -2.065 14.326 1.00 91.62 94 SER A CA 1
ATOM 777 C C . SER A 1 94 ? 10.782 -1.442 15.653 1.00 91.62 94 SER A C 1
ATOM 779 O O . SER A 1 94 ? 9.742 -1.836 16.176 1.00 91.62 94 SER A O 1
ATOM 781 N N . LEU A 1 95 ? 11.555 -0.502 16.205 1.00 9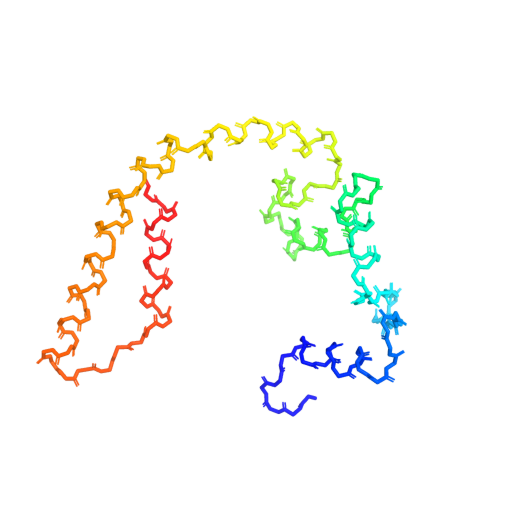2.88 95 LEU A N 1
ATOM 782 C CA . LEU A 1 95 ? 11.197 0.196 17.439 1.00 92.88 95 LEU A CA 1
ATOM 783 C C . LEU A 1 95 ? 9.972 1.092 17.229 1.00 92.88 95 LEU A C 1
ATOM 785 O O . LEU A 1 95 ? 9.034 1.037 18.021 1.00 92.88 95 LEU A O 1
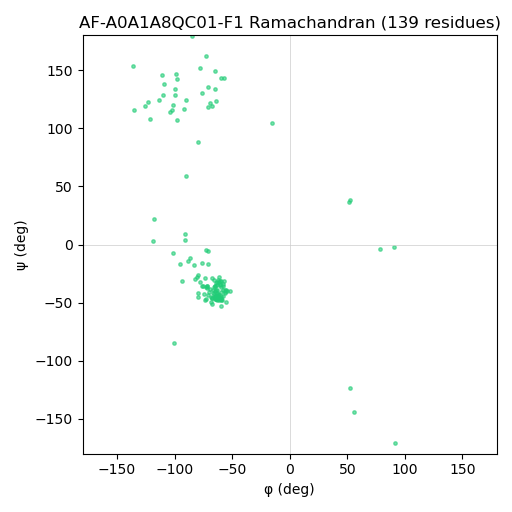ATOM 789 N N . TYR A 1 96 ? 9.957 1.862 16.140 1.00 90.38 96 TYR A N 1
ATOM 790 C CA . TYR A 1 96 ? 8.835 2.734 15.809 1.00 90.38 96 TYR A CA 1
ATOM 791 C C . TYR A 1 96 ? 7.563 1.931 15.517 1.00 90.38 96 TYR A C 1
ATOM 793 O O . TYR A 1 96 ? 6.514 2.213 16.089 1.00 90.38 96 TYR A O 1
ATOM 801 N N . LEU A 1 97 ? 7.669 0.859 14.721 1.00 91.88 97 LEU A N 1
ATOM 802 C CA . LEU A 1 97 ? 6.532 -0.019 14.420 1.00 91.88 97 LEU A CA 1
ATOM 803 C C . LEU A 1 97 ? 5.940 -0.666 15.680 1.00 91.88 97 LEU A C 1
ATOM 805 O O . LEU A 1 97 ? 4.724 -0.784 15.789 1.00 91.88 97 LEU A O 1
ATOM 809 N N . ARG A 1 98 ? 6.775 -1.038 16.662 1.00 92.56 98 ARG A N 1
ATOM 810 C CA . ARG A 1 98 ? 6.292 -1.527 17.965 1.00 92.56 98 ARG A CA 1
ATOM 811 C C . ARG A 1 98 ? 5.535 -0.451 18.742 1.00 92.56 98 ARG A C 1
ATOM 813 O O . ARG A 1 98 ? 4.545 -0.771 19.388 1.00 92.56 98 ARG A O 1
ATOM 820 N N . GLY A 1 99 ? 5.962 0.808 18.646 1.00 91.38 99 GLY A N 1
ATOM 821 C CA . GLY A 1 99 ? 5.242 1.944 19.227 1.00 91.38 99 GLY A CA 1
ATOM 822 C C . GLY A 1 99 ? 3.842 2.146 18.634 1.00 91.38 99 GLY A C 1
ATOM 823 O O . GLY A 1 99 ? 2.931 2.556 19.348 1.00 91.38 99 GLY A O 1
ATOM 824 N N . LEU A 1 100 ? 3.637 1.794 17.360 1.00 92.31 100 LEU A N 1
ATOM 825 C CA . LEU A 1 100 ? 2.336 1.906 16.690 1.00 92.31 100 LEU A CA 1
ATOM 826 C C . LEU A 1 100 ? 1.332 0.811 17.079 1.00 92.31 100 LEU A C 1
ATOM 828 O O . LEU A 1 100 ? 0.137 0.993 16.850 1.00 92.31 100 LEU A O 1
ATOM 832 N N . ILE A 1 101 ? 1.774 -0.292 17.698 1.00 92.81 101 ILE A N 1
ATOM 833 C CA . ILE A 1 101 ? 0.891 -1.409 18.087 1.00 92.81 101 ILE A CA 1
ATOM 834 C C . ILE A 1 101 ? -0.247 -0.924 18.991 1.00 92.81 101 ILE A C 1
ATOM 836 O O . ILE A 1 101 ? -1.386 -1.343 18.806 1.00 92.81 101 ILE A O 1
ATOM 840 N N . GLY A 1 102 ? 0.031 -0.001 19.919 1.00 93.06 102 GLY A N 1
ATOM 841 C CA . GLY A 1 102 ? -1.006 0.592 20.770 1.00 93.06 102 GLY A CA 1
ATOM 842 C C . GLY A 1 102 ? -2.089 1.293 19.947 1.00 93.06 102 GLY A C 1
ATOM 843 O O . GLY A 1 102 ? -3.269 1.010 20.105 1.00 93.06 102 GLY A O 1
ATOM 844 N N . THR A 1 103 ? -1.689 2.122 18.979 1.00 92.88 103 THR A N 1
ATOM 845 C CA . THR A 1 103 ? -2.624 2.773 18.050 1.00 92.88 103 THR A CA 1
ATOM 846 C C . THR A 1 103 ? -3.430 1.765 17.235 1.00 92.88 103 THR A C 1
ATOM 848 O O . THR A 1 103 ? -4.624 1.979 17.031 1.00 92.88 103 THR A O 1
ATOM 851 N N . PHE A 1 104 ? -2.810 0.683 16.761 1.00 94.19 104 PHE A N 1
ATOM 852 C CA . PHE A 1 104 ? -3.528 -0.347 16.010 1.00 94.19 104 PHE A CA 1
ATOM 853 C C . PHE A 1 104 ? -4.575 -1.040 16.883 1.00 94.19 104 PHE A C 1
ATOM 855 O O . PHE A 1 104 ? -5.715 -1.176 16.446 1.00 94.19 104 PHE A O 1
ATOM 862 N N . ASN A 1 105 ? -4.222 -1.391 18.122 1.00 94.94 105 ASN A N 1
ATOM 863 C CA . ASN A 1 105 ? -5.150 -1.988 19.080 1.00 94.94 105 ASN A CA 1
ATOM 864 C C . ASN A 1 105 ? -6.303 -1.034 19.413 1.00 94.94 105 ASN A C 1
ATOM 866 O O . ASN A 1 105 ? -7.453 -1.439 19.316 1.00 94.94 105 ASN A O 1
ATOM 870 N N . ASP A 1 106 ? -6.027 0.246 19.686 1.00 94.88 106 ASP A N 1
ATOM 871 C CA . ASP A 1 106 ? -7.072 1.245 19.954 1.00 94.88 106 ASP A CA 1
ATOM 872 C C . ASP A 1 106 ? -8.090 1.349 18.805 1.00 94.88 106 ASP A C 1
ATOM 874 O O . ASP A 1 106 ? -9.284 1.554 19.022 1.00 94.88 106 ASP A O 1
ATOM 878 N N . ARG A 1 107 ? -7.616 1.300 17.550 1.00 94.38 107 ARG A N 1
ATOM 879 C CA . ARG A 1 107 ? -8.489 1.401 16.369 1.00 94.38 107 ARG A CA 1
ATOM 880 C C . ARG A 1 107 ? -9.221 0.095 16.087 1.00 94.38 107 ARG A C 1
ATOM 882 O O . ARG A 1 107 ? -10.355 0.155 15.617 1.00 94.38 107 ARG A O 1
ATOM 889 N N . ALA A 1 108 ? -8.601 -1.043 16.383 1.00 94.38 108 ALA A N 1
ATOM 890 C CA . ALA A 1 108 ? -9.246 -2.346 16.316 1.00 94.38 108 ALA A CA 1
ATOM 891 C C . ALA A 1 108 ? -10.363 -2.464 17.363 1.00 94.38 108 ALA A C 1
ATOM 893 O O . ALA A 1 108 ? -11.455 -2.889 17.009 1.00 94.38 108 ALA A O 1
ATOM 894 N N . GLU A 1 109 ? -10.147 -1.995 18.592 1.00 95.62 109 GLU A N 1
ATOM 895 C CA . GLU A 1 109 ? -11.174 -1.997 19.641 1.00 95.62 109 GLU A CA 1
ATOM 896 C C . GLU A 1 109 ? -12.399 -1.181 19.210 1.00 95.62 109 GLU A C 1
ATOM 898 O O . GLU A 1 109 ? -13.515 -1.682 19.194 1.00 95.62 109 GLU A O 1
ATOM 903 N N . LYS A 1 110 ? -12.187 0.028 18.674 1.00 93.69 110 LYS A N 1
ATOM 904 C CA . LYS A 1 110 ? -13.279 0.856 18.127 1.00 93.69 110 LYS A CA 1
ATOM 905 C C . LYS A 1 110 ? -14.018 0.218 16.950 1.00 93.69 110 LYS A C 1
ATOM 907 O O . LYS A 1 110 ? -15.163 0.579 16.674 1.00 93.69 110 LYS A O 1
ATOM 912 N N . LEU A 1 111 ? -13.348 -0.640 16.181 1.00 94.94 111 LEU A N 1
ATOM 913 C CA . LEU A 1 111 ? -14.006 -1.431 15.144 1.00 94.94 111 LEU A CA 1
ATOM 914 C C . LEU A 1 111 ? -14.880 -2.511 15.784 1.00 94.94 111 LEU A C 1
ATOM 916 O O . LEU A 1 111 ? -16.011 -2.690 15.341 1.00 94.94 111 LEU A O 1
ATOM 920 N N . MET A 1 112 ? -14.368 -3.191 16.811 1.00 95.25 112 MET A N 1
ATOM 921 C CA . MET A 1 112 ? -15.104 -4.210 17.556 1.00 95.25 112 MET A CA 1
ATOM 922 C C . MET A 1 112 ? -16.338 -3.629 18.242 1.00 95.25 112 MET A C 1
ATOM 924 O O . MET A 1 112 ? -17.402 -4.214 18.086 1.00 95.25 112 MET A O 1
ATOM 928 N N . ASP A 1 113 ? -16.240 -2.454 18.868 1.00 94.94 113 ASP A N 1
ATOM 929 C CA . ASP A 1 113 ? -17.387 -1.751 19.463 1.00 94.94 113 ASP A CA 1
ATOM 930 C C . ASP A 1 113 ? -18.502 -1.535 18.430 1.00 94.94 113 ASP A C 1
ATOM 932 O O . ASP A 1 113 ? -19.649 -1.915 18.639 1.00 94.94 113 ASP A O 1
ATOM 936 N N . LYS A 1 114 ? -18.152 -1.008 17.247 1.00 92.81 114 LYS A N 1
ATOM 937 C CA . LYS A 1 114 ? -19.119 -0.770 16.160 1.00 92.81 114 LYS A CA 1
ATOM 938 C C . LYS A 1 114 ? -19.742 -2.049 15.615 1.00 92.81 114 LYS A C 1
ATOM 940 O O . LYS A 1 114 ? -20.870 -2.016 15.131 1.00 92.81 114 LYS A O 1
ATOM 945 N N . LEU A 1 115 ? -18.986 -3.144 15.600 1.00 94.56 115 LEU A N 1
ATOM 946 C CA . LEU A 1 115 ? -19.496 -4.445 15.178 1.00 94.56 115 LEU A CA 1
ATOM 947 C C . LEU A 1 115 ? -20.387 -5.067 16.258 1.00 94.56 115 LEU A C 1
ATOM 949 O O . LEU A 1 115 ? -21.384 -5.686 15.903 1.00 94.56 115 LEU A O 1
ATOM 953 N N . GLY A 1 116 ? -20.063 -4.862 17.537 1.00 94.62 116 GLY A N 1
ATOM 954 C CA . GLY A 1 116 ? -20.905 -5.222 18.676 1.00 94.62 116 GLY A CA 1
ATOM 955 C C . GLY A 1 116 ? -22.246 -4.500 18.617 1.00 94.62 116 GLY A C 1
ATOM 956 O O . GLY A 1 116 ? -23.278 -5.155 18.544 1.00 94.62 116 GLY A O 1
ATOM 957 N N . ASP A 1 117 ? -22.226 -3.171 18.477 1.00 94.12 117 ASP A N 1
ATOM 958 C CA . ASP A 1 117 ? -23.438 -2.361 18.308 1.00 94.12 117 ASP A CA 1
ATOM 959 C C . ASP A 1 117 ? -24.277 -2.831 17.110 1.00 94.12 117 ASP A C 1
ATOM 961 O O . ASP A 1 117 ? -25.505 -2.891 17.174 1.00 94.12 117 ASP A O 1
ATOM 965 N N . ALA A 1 118 ? -23.630 -3.155 15.986 1.00 93.12 118 ALA A N 1
ATOM 966 C CA . ALA A 1 118 ? -24.337 -3.628 14.803 1.00 93.12 118 ALA A CA 1
ATOM 967 C C . ALA A 1 118 ? -24.995 -4.996 15.033 1.00 93.12 118 ALA A C 1
ATOM 969 O O . ALA A 1 118 ? -26.118 -5.201 14.571 1.00 93.12 118 ALA A O 1
ATOM 970 N N . ALA A 1 119 ? -24.313 -5.897 15.747 1.00 93.88 119 ALA A N 1
ATOM 971 C CA . ALA A 1 119 ? -24.818 -7.217 16.100 1.00 93.88 119 ALA A CA 1
ATOM 972 C C . ALA A 1 119 ? -25.983 -7.139 17.097 1.00 93.88 119 ALA A C 1
ATOM 974 O O . ALA A 1 119 ? -27.005 -7.780 16.868 1.00 93.88 119 ALA A O 1
ATOM 975 N N . ASP A 1 120 ? -25.867 -6.310 18.136 1.00 94.81 120 ASP A N 1
ATOM 976 C CA . ASP A 1 120 ? -26.903 -6.125 19.161 1.00 94.81 120 ASP A CA 1
ATOM 977 C C . ASP A 1 120 ? -28.196 -5.536 18.580 1.00 94.81 120 ASP A C 1
ATOM 979 O O . ASP A 1 120 ? -29.295 -5.852 19.032 1.00 94.81 120 ASP A O 1
ATOM 983 N N . ASN A 1 121 ? -28.070 -4.694 17.550 1.00 93.19 121 ASN A N 1
ATOM 984 C CA . ASN A 1 121 ? -29.203 -4.108 16.835 1.00 93.19 121 ASN A CA 1
ATOM 985 C C . ASN A 1 121 ? -29.664 -4.943 15.621 1.00 93.19 121 ASN A C 1
ATOM 987 O O . ASN A 1 121 ? -30.533 -4.487 14.879 1.00 93.19 121 ASN A O 1
ATOM 991 N N . GLU A 1 122 ? -29.071 -6.121 15.385 1.00 91.81 122 GLU A N 1
ATOM 992 C CA . GLU A 1 122 ? -29.342 -6.999 14.231 1.00 91.81 122 GLU A CA 1
ATOM 993 C C . GLU A 1 122 ? -29.251 -6.274 12.868 1.00 91.81 122 GLU A C 1
ATOM 995 O O . GLU A 1 122 ? -30.009 -6.531 11.930 1.00 91.81 122 GLU A O 1
ATOM 1000 N N . THR A 1 123 ? -28.305 -5.338 12.745 1.00 93.06 123 THR A N 1
ATOM 1001 C CA . THR A 1 123 ? -28.109 -4.514 11.541 1.00 93.06 123 THR A CA 1
ATOM 1002 C C . THR A 1 123 ? -26.983 -5.032 10.649 1.00 93.06 123 THR A C 1
ATOM 1004 O O . THR A 1 123 ? -25.956 -5.528 11.115 1.00 93.06 123 THR A O 1
ATOM 1007 N N . GLU A 1 124 ? -27.136 -4.870 9.333 1.00 91.50 124 GLU A N 1
ATOM 1008 C CA . GLU A 1 124 ? -26.088 -5.235 8.378 1.00 91.50 124 GLU A CA 1
ATOM 1009 C C . GLU A 1 124 ? -24.870 -4.301 8.482 1.00 91.50 124 GLU A C 1
ATOM 1011 O O . GLU A 1 124 ? -24.950 -3.089 8.254 1.00 91.50 124 GLU A O 1
ATOM 1016 N N . ALA A 1 125 ? -23.701 -4.878 8.762 1.00 90.19 125 ALA A N 1
ATOM 1017 C CA . ALA A 1 125 ? -22.438 -4.153 8.810 1.00 90.19 125 ALA A CA 1
ATOM 1018 C C . ALA A 1 125 ? -21.726 -4.165 7.445 1.00 90.19 125 ALA A C 1
ATOM 1020 O O . ALA A 1 125 ? -21.265 -5.199 6.956 1.00 90.19 125 ALA A O 1
ATOM 1021 N N . PHE A 1 126 ? -21.551 -2.990 6.834 1.00 93.19 126 PHE A N 1
ATOM 1022 C CA . PHE A 1 126 ? -20.808 -2.870 5.576 1.00 93.19 126 PHE A CA 1
ATOM 1023 C C . PHE A 1 126 ? -19.283 -2.885 5.806 1.00 93.19 126 PHE A C 1
ATOM 1025 O O . PHE A 1 126 ? -18.636 -1.840 5.940 1.00 93.19 126 PHE A O 1
ATOM 1032 N N . MET A 1 127 ? -18.703 -4.089 5.821 1.00 93.69 127 MET A N 1
ATOM 1033 C CA . MET A 1 127 ? -17.300 -4.340 6.188 1.00 93.69 127 MET A CA 1
ATOM 1034 C C . MET A 1 127 ? -16.277 -3.540 5.375 1.00 93.69 127 MET A C 1
ATOM 1036 O O . MET A 1 127 ? -15.311 -3.038 5.946 1.00 93.69 127 MET A O 1
ATOM 1040 N N . LEU A 1 128 ? -16.484 -3.360 4.065 1.00 93.88 128 LEU A N 1
ATOM 1041 C CA . LEU A 1 128 ? -15.546 -2.605 3.222 1.00 93.88 128 LEU A CA 1
ATOM 1042 C C . LEU A 1 128 ? -15.388 -1.158 3.709 1.00 93.88 128 LEU A C 1
ATOM 1044 O O . LEU A 1 128 ? -14.275 -0.648 3.815 1.00 93.88 128 LEU A O 1
ATOM 1048 N N . ARG A 1 129 ? -16.498 -0.494 4.050 1.00 94.00 129 ARG A N 1
ATOM 1049 C CA . ARG A 1 129 ? -16.455 0.864 4.606 1.00 94.00 129 ARG A CA 1
ATOM 1050 C C . ARG A 1 129 ? -15.807 0.876 5.981 1.00 94.00 129 ARG A C 1
ATOM 1052 O O . ARG A 1 129 ? -15.021 1.777 6.247 1.00 94.00 129 ARG A O 1
ATOM 1059 N N . LEU A 1 130 ? -16.122 -0.095 6.835 1.00 93.75 130 LEU A N 1
ATOM 1060 C CA . LEU A 1 130 ? -15.540 -0.173 8.174 1.00 93.75 130 LEU A CA 1
ATOM 1061 C C . LEU A 1 130 ? -14.014 -0.319 8.112 1.00 93.75 130 LEU A C 1
ATOM 1063 O O . LEU A 1 130 ? -13.308 0.463 8.747 1.00 93.75 130 LEU A O 1
ATOM 1067 N N . PHE A 1 131 ? -13.496 -1.218 7.273 1.00 94.81 131 PHE A N 1
ATOM 1068 C CA . PHE A 1 131 ? -12.054 -1.364 7.066 1.00 94.81 131 PHE A CA 1
ATOM 1069 C C . PHE A 1 131 ? -11.413 -0.122 6.441 1.00 94.81 131 PHE A C 1
ATOM 1071 O O . PHE A 1 131 ? -10.328 0.276 6.868 1.00 94.81 131 PHE A O 1
ATOM 1078 N N . ASN A 1 132 ? -12.079 0.543 5.492 1.00 94.69 132 ASN A N 1
ATOM 1079 C CA . ASN A 1 132 ? -11.578 1.802 4.934 1.00 94.69 132 ASN A CA 1
ATOM 1080 C C . ASN A 1 132 ? -11.474 2.892 6.012 1.00 94.69 132 ASN A C 1
ATOM 1082 O O . ASN A 1 132 ? -10.471 3.595 6.072 1.00 94.69 132 ASN A O 1
ATOM 1086 N N . CYS A 1 133 ? -12.468 3.009 6.897 1.00 92.69 133 CYS A N 1
ATOM 1087 C CA . CYS A 1 133 ? -12.412 3.951 8.014 1.00 92.69 133 CYS A CA 1
ATOM 1088 C C . CYS A 1 133 ? -11.279 3.614 8.989 1.00 92.69 133 CYS A C 1
ATOM 1090 O O . CYS A 1 133 ? -10.536 4.507 9.373 1.00 92.69 133 CYS A O 1
ATOM 1092 N N . VAL A 1 134 ? -11.115 2.343 9.365 1.00 94.44 134 VAL A N 1
ATOM 1093 C CA . VAL A 1 134 ? -10.067 1.920 10.310 1.00 94.44 134 VAL A CA 1
ATOM 1094 C C . VAL A 1 134 ? -8.674 2.151 9.736 1.00 94.44 134 VAL A C 1
ATOM 1096 O O . VAL A 1 134 ? -7.820 2.722 10.404 1.00 94.44 134 VAL A O 1
ATOM 1099 N N . THR A 1 135 ? -8.436 1.748 8.490 1.00 94.69 135 THR A N 1
ATOM 1100 C CA . THR A 1 135 ? -7.131 1.940 7.839 1.00 94.69 135 THR A CA 1
ATOM 1101 C C . THR A 1 135 ? -6.808 3.419 7.628 1.00 94.69 135 THR A C 1
ATOM 1103 O O . THR A 1 135 ? -5.664 3.819 7.836 1.00 94.69 135 THR A O 1
ATOM 1106 N N . LEU A 1 136 ? -7.805 4.252 7.310 1.00 95.06 136 LEU A N 1
ATOM 1107 C CA . LEU A 1 136 ? -7.643 5.705 7.237 1.00 95.06 136 LEU A CA 1
ATOM 1108 C C . LEU A 1 136 ? -7.315 6.314 8.609 1.00 95.06 136 LEU A C 1
ATOM 1110 O O . LEU A 1 136 ? -6.376 7.098 8.717 1.00 95.06 136 LEU A O 1
ATOM 1114 N N . ASP A 1 137 ? -8.038 5.911 9.656 1.00 92.44 137 ASP A N 1
ATOM 1115 C CA . ASP A 1 137 ? -7.803 6.334 11.042 1.00 92.44 137 ASP A CA 1
ATOM 1116 C C . ASP A 1 137 ? -6.407 5.952 11.546 1.00 92.44 137 ASP A C 1
ATOM 1118 O O . ASP A 1 137 ? -5.830 6.660 12.371 1.00 92.44 137 ASP A O 1
ATOM 1122 N N . VAL A 1 138 ? -5.890 4.808 11.094 1.00 93.94 138 VAL A N 1
ATOM 1123 C CA . VAL A 1 138 ? -4.557 4.315 11.444 1.00 93.94 138 VAL A CA 1
ATOM 1124 C C . VAL A 1 138 ? -3.467 5.102 10.719 1.00 93.94 138 VAL A C 1
ATOM 1126 O O . VAL A 1 138 ? -2.468 5.442 11.338 1.00 93.94 138 VAL A O 1
ATOM 1129 N N . ILE A 1 139 ? -3.645 5.406 9.430 1.00 93.19 139 ILE A N 1
ATOM 1130 C CA . ILE A 1 139 ? -2.644 6.142 8.639 1.00 93.19 139 ILE A CA 1
ATOM 1131 C C . ILE A 1 139 ? -2.604 7.633 9.018 1.00 9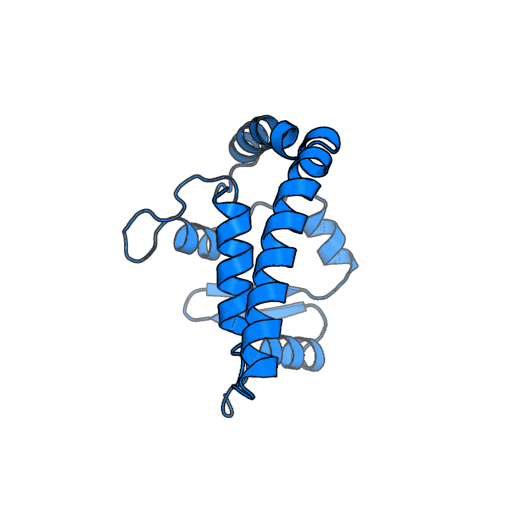3.19 139 ILE A C 1
ATOM 1133 O O . ILE A 1 139 ? -1.564 8.270 8.872 1.00 93.19 139 ILE A O 1
ATOM 1137 N N . ALA A 1 140 ? -3.722 8.197 9.483 1.00 91.56 140 ALA A N 1
ATOM 1138 C CA . ALA A 1 140 ? -3.831 9.615 9.826 1.00 91.56 140 ALA A CA 1
ATOM 1139 C C . ALA A 1 140 ? -3.446 9.967 11.278 1.00 91.56 140 ALA A C 1
ATOM 1141 O O . ALA A 1 140 ? -3.319 11.155 11.577 1.00 91.56 140 ALA A O 1
ATOM 1142 N N . LYS A 1 141 ? -3.321 8.980 12.177 1.00 79.31 141 LYS A N 1
ATOM 1143 C CA . LYS A 1 141 ? -2.968 9.186 13.595 1.00 79.31 141 LYS A CA 1
ATOM 1144 C C . LYS A 1 141 ? -1.454 9.180 13.786 1.00 79.31 141 LYS A C 1
ATOM 1146 O O . LYS A 1 141 ? -0.988 10.016 14.588 1.00 79.31 141 LYS A O 1
#

Nearest PDB structures (foldseek):
  3mdt-assembly1_A  TM=9.495E-01  e=6.154E-10  Homo sapiens
  4enh-assembly1_A  TM=9.533E-01  e=7.423E-10  Homo sapiens
  2q9g-assembly1_A  TM=9.537E-01  e=7.974E-09  unclassified
  2q9f-assembly1_A  TM=9.622E-01  e=9.618E-09  unclassified
  7n6f-assembly1_A  TM=9.536E-01  e=1.586E-08  Homo sapiens

Radius of gyration: 21.24 Å; Cα contacts (8 Å, |Δi|>4): 90; chains: 1; bounding box: 49×38×50 Å

Organism: NCBI:txid451742

InterPro domains:
  IPR001128 Cytochrome P450 [PF00067] (5-140)
  IPR036396 Cytochrome P450 superfamily [G3DSA:1.10.630.10] (2-141)
  IPR036396 Cytochrome P450 superfamily [SSF48264] (5-140)
  IPR039983 Cholesterol 24-hydroxylase [PTHR24293] (2-141)

Sequence (141 aa):
MKNGGLIHDKLLEWAETYGPVYRLNVLHYVFLCVTCPEATKEILMSSKYPKDEFVYTRLQTLFGQRLFGNGLVTTRDHNQWYKQRRIMDPAFSSLYLRGLIGTFNDRAEKLMDKLGDAADNETEAFMLRLFNCVTLDVIAK

Solvent-accessible surface area (backbone atoms only — not comparable to full-atom values): 8439 Å² total; per-residue (Å²): 129,69,90,86,66,55,73,64,60,53,55,48,54,45,39,71,72,63,36,52,61,40,81,45,78,56,90,98,44,78,45,78,52,73,72,41,68,70,59,50,50,57,50,71,74,36,88,84,59,63,66,61,63,75,66,32,50,50,52,17,33,50,96,87,39,78,66,55,40,86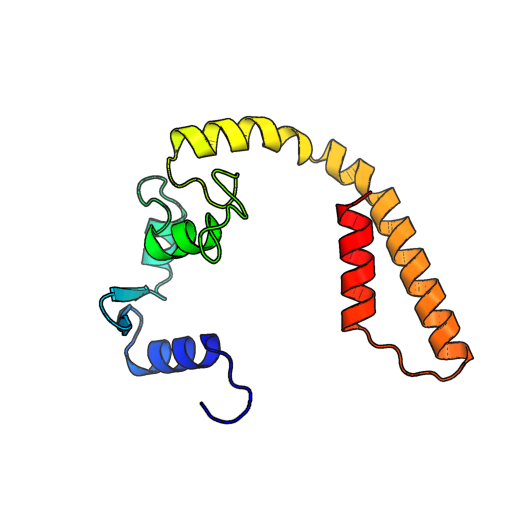,32,83,85,41,39,51,53,63,70,62,32,49,55,52,46,65,70,49,50,68,78,66,30,74,69,53,55,58,65,44,47,58,58,53,50,59,47,49,50,58,48,49,51,55,52,49,56,26,57,78,68,73,45,90,75,63,58,72,61,53,51,51,50,45,55,48,56,60,75,74,107

Mean predicted aligned error: 6.27 Å

Foldseek 3Di:
DPPPDDPVVVVVVCCVVVHQWDWDDDPPDIDIHGNDPVVVCVQVVDPPHWDDDVVLVCVCDPPNHGDQNCHLVNPRDPVSNVVRCVVCVVCVDPVNVVVLVVVLVVLVVVLVVVVVVCVVVVHDDPVVVSVVVSVVSSVVD

pLDDT: mean 89.72, std 7.47, range [42.38, 95.62]

Secondary structure (DSSP, 8-state):
--TT--HHHHHHHHHHHH-SEEEEEETTEEEEEE--HHHHHHHHH-TTSPPPHHHHHHHHEETTEESS-S-TTT---HHHHHHHHHHHGGGG-HHHHHHHHHHHHHHHHHHHHHHHHHHHTTPPP-HHHHHHHHHHHHHH-